Protein AF-A0A8H6IFK6-F1 (afdb_monomer_lite)

pLDDT: mean 89.7, std 7.34, range [65.69, 96.25]

Secondary structure (DSSP, 8-state):
-PPPHHHHHHHHHT-BTTBPPHHHHHHHHGGGGGTT-HHHHHHHHHHHHHHHHHHHHHTSTT--HHHHHHH-

Structure (mmCIF, N/CA/C/O backbone):
data_AF-A0A8H6IFK6-F1
#
_entry.id   AF-A0A8H6IFK6-F1
#
loop_
_atom_site.group_PDB
_atom_site.id
_atom_site.type_symbol
_atom_site.label_atom_id
_atom_site.label_alt_id
_atom_site.label_comp_id
_atom_site.label_asym_id
_atom_site.label_entity_id
_atom_site.label_seq_id
_atom_site.pdbx_PDB_ins_code
_atom_site.Cartn_x
_atom_site.Cartn_y
_atom_site.Cartn_z
_atom_site.occupancy
_atom_site.B_iso_or_equiv
_atom_site.auth_seq_id
_atom_site.auth_comp_id
_atom_site.auth_asym_id
_atom_site.auth_atom_id
_atom_site.pdbx_PDB_model_num
ATOM 1 N N . SER A 1 1 ? -7.428 -2.332 -16.949 1.00 66.38 1 SER A N 1
ATOM 2 C CA . SER A 1 1 ? -8.305 -2.071 -15.790 1.00 66.38 1 SER A CA 1
ATOM 3 C C . SER A 1 1 ? -7.644 -1.025 -14.910 1.00 66.38 1 SER A C 1
ATOM 5 O O . SER A 1 1 ? -6.421 -0.930 -14.923 1.00 66.38 1 SER A O 1
ATOM 7 N N . LEU A 1 2 ? -8.425 -0.202 -14.208 1.00 82.12 2 LEU A N 1
ATOM 8 C CA . LEU A 1 2 ? -7.888 0.667 -13.155 1.00 82.12 2 LEU A CA 1
ATOM 9 C C . LEU A 1 2 ? -7.659 -0.178 -11.889 1.00 82.12 2 LEU A C 1
ATOM 11 O O . LEU A 1 2 ? -8.462 -1.081 -11.652 1.00 82.12 2 LEU A O 1
ATOM 15 N N . PRO A 1 3 ? -6.589 0.070 -11.113 1.00 88.62 3 PRO A N 1
ATOM 16 C CA . PRO A 1 3 ? -6.342 -0.669 -9.879 1.00 88.62 3 PRO A CA 1
ATOM 17 C C . PRO A 1 3 ? -7.407 -0.335 -8.829 1.00 88.62 3 PRO A C 1
ATOM 19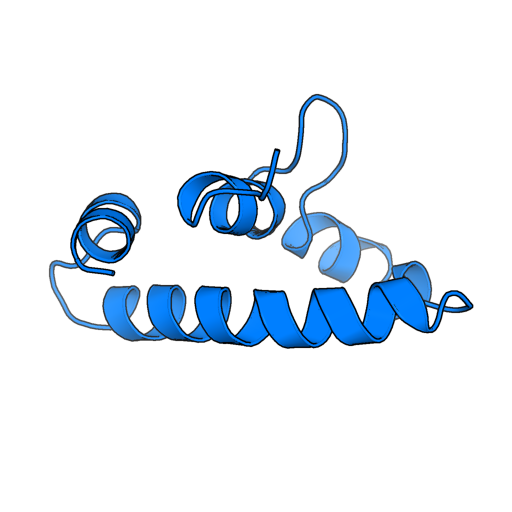 O O . PRO A 1 3 ? -7.816 0.823 -8.702 1.00 88.62 3 PRO A O 1
ATOM 22 N N . THR A 1 4 ? -7.840 -1.342 -8.076 1.00 94.06 4 THR A N 1
ATOM 23 C CA . THR A 1 4 ? -8.713 -1.164 -6.908 1.00 94.06 4 THR A CA 1
ATOM 24 C C . THR A 1 4 ? -7.930 -0.599 -5.715 1.00 94.06 4 THR A C 1
ATOM 26 O O . THR A 1 4 ? -6.697 -0.578 -5.718 1.00 94.06 4 THR A O 1
ATOM 29 N N . LEU A 1 5 ? -8.627 -0.147 -4.664 1.00 94.19 5 LEU A N 1
ATOM 30 C CA . LEU A 1 5 ? -7.968 0.272 -3.416 1.00 94.19 5 LEU A CA 1
ATOM 31 C C . LEU A 1 5 ? -7.170 -0.878 -2.788 1.00 94.19 5 LEU A C 1
ATOM 33 O O . LEU A 1 5 ? -6.049 -0.664 -2.330 1.00 94.19 5 LEU A O 1
ATOM 37 N N . ALA A 1 6 ? -7.715 -2.096 -2.845 1.00 94.44 6 ALA A N 1
ATOM 38 C CA . ALA A 1 6 ? -7.041 -3.302 -2.385 1.00 94.44 6 ALA A CA 1
ATOM 39 C C . ALA A 1 6 ? -5.769 -3.582 -3.197 1.00 94.44 6 ALA A C 1
ATOM 41 O O . ALA A 1 6 ? -4.734 -3.876 -2.609 1.00 94.44 6 ALA A O 1
ATOM 42 N N . ASP A 1 7 ? -5.796 -3.413 -4.524 1.00 94.25 7 ASP A N 1
ATOM 43 C CA . ASP A 1 7 ? -4.594 -3.575 -5.356 1.00 94.25 7 ASP A CA 1
ATOM 44 C C . ASP A 1 7 ? -3.496 -2.576 -4.965 1.00 94.25 7 ASP A C 1
ATOM 46 O O . ASP A 1 7 ? -2.327 -2.943 -4.866 1.00 94.25 7 ASP A O 1
ATOM 50 N N . ILE A 1 8 ? -3.871 -1.317 -4.710 1.00 94.50 8 ILE A N 1
ATOM 51 C CA . ILE A 1 8 ? -2.937 -0.260 -4.291 1.00 94.50 8 ILE A CA 1
ATOM 52 C C . ILE A 1 8 ? -2.352 -0.568 -2.909 1.00 94.50 8 ILE A C 1
ATOM 54 O O . ILE A 1 8 ? -1.152 -0.395 -2.687 1.00 94.50 8 ILE A O 1
ATOM 58 N N . TRP A 1 9 ? -3.184 -1.025 -1.973 1.00 95.75 9 TRP A N 1
ATOM 59 C CA . TRP A 1 9 ? -2.733 -1.397 -0.636 1.00 95.75 9 TRP A CA 1
ATOM 60 C C . TRP A 1 9 ? -1.838 -2.637 -0.650 1.00 95.75 9 TRP A C 1
ATOM 62 O O . TRP A 1 9 ? -0.801 -2.658 0.018 1.00 95.75 9 TRP A O 1
ATOM 72 N N . ASN A 1 10 ? -2.189 -3.643 -1.450 1.00 95.12 10 ASN A N 1
ATOM 73 C CA . ASN A 1 10 ? -1.395 -4.854 -1.617 1.00 95.12 10 ASN A CA 1
ATOM 74 C C . ASN A 1 10 ? -0.046 -4.537 -2.252 1.00 95.12 10 ASN A C 1
ATOM 76 O O . ASN A 1 10 ? 0.968 -4.962 -1.716 1.00 95.12 10 ASN A O 1
ATOM 80 N N . GLU A 1 11 ? 0.007 -3.718 -3.306 1.00 94.75 11 GLU A N 1
ATOM 81 C CA . GLU A 1 11 ? 1.275 -3.243 -3.873 1.00 94.75 11 GLU A CA 1
ATOM 82 C C . GLU A 1 11 ? 2.157 -2.572 -2.815 1.00 94.75 11 GLU A C 1
ATOM 84 O O . GLU A 1 11 ? 3.370 -2.796 -2.765 1.00 94.75 11 GLU A O 1
ATOM 89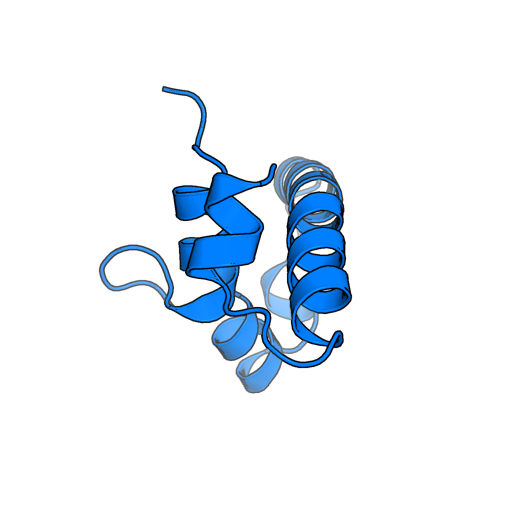 N N . TYR A 1 12 ? 1.546 -1.756 -1.953 1.00 95.12 12 TYR A N 1
ATOM 90 C CA . TYR A 1 12 ? 2.271 -1.061 -0.904 1.00 95.12 12 TYR A CA 1
ATOM 91 C C . TYR A 1 12 ? 2.846 -2.012 0.151 1.00 95.12 12 TYR A C 1
ATOM 93 O O . TYR A 1 12 ? 4.027 -1.904 0.487 1.00 95.12 12 TYR A O 1
ATOM 101 N N . SER A 1 13 ? 2.019 -2.931 0.653 1.00 95.00 13 SER A N 1
ATOM 102 C CA . SER A 1 13 ? 2.301 -3.732 1.848 1.00 95.00 13 SER A CA 1
ATOM 103 C C . SER A 1 13 ? 2.892 -5.112 1.545 1.00 95.00 13 SER A C 1
ATOM 105 O O . SER A 1 13 ? 3.907 -5.484 2.133 1.00 95.00 13 SER A O 1
ATOM 107 N N . VAL A 1 14 ? 2.309 -5.843 0.594 1.00 94.38 14 VAL A N 1
ATOM 108 C CA . VAL A 1 14 ? 2.636 -7.245 0.271 1.00 94.38 14 VAL A CA 1
ATOM 109 C C . VAL A 1 14 ? 3.490 -7.365 -0.993 1.00 94.38 14 VAL A C 1
ATOM 111 O O . VAL A 1 14 ? 4.380 -8.208 -1.066 1.00 94.38 14 VAL A O 1
ATOM 114 N N . GLY A 1 15 ? 3.263 -6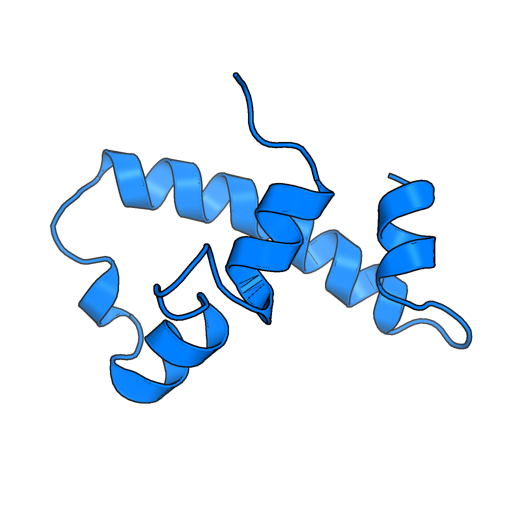.492 -1.972 1.00 91.62 15 GLY A N 1
ATOM 115 C CA . GLY A 1 15 ? 3.821 -6.571 -3.317 1.00 91.62 15 GLY A CA 1
ATOM 116 C C . GLY A 1 15 ? 2.799 -7.050 -4.345 1.00 91.62 15 GLY A C 1
ATOM 117 O O . GLY A 1 15 ? 1.624 -7.259 -4.050 1.00 91.62 15 GLY A O 1
ATOM 118 N N . ILE A 1 16 ? 3.251 -7.193 -5.592 1.00 89.25 16 ILE A N 1
ATOM 119 C CA . ILE A 1 16 ? 2.419 -7.662 -6.710 1.00 89.25 16 ILE A CA 1
ATOM 120 C C . ILE A 1 16 ? 3.084 -8.889 -7.333 1.00 89.25 16 ILE A C 1
ATOM 122 O O . ILE A 1 16 ? 4.139 -8.785 -7.969 1.00 89.25 16 ILE A O 1
ATOM 126 N N . GLY A 1 17 ? 2.449 -10.054 -7.195 1.00 86.75 17 GLY A N 1
ATOM 127 C CA . GLY A 1 17 ? 2.986 -11.320 -7.695 1.00 86.75 17 GLY A CA 1
ATOM 128 C C . GLY A 1 17 ? 4.331 -11.649 -7.041 1.00 86.75 17 GLY A C 1
ATOM 129 O O . GLY A 1 17 ? 4.411 -11.782 -5.827 1.00 86.75 17 GLY A O 1
ATOM 130 N N . HIS A 1 18 ? 5.394 -11.753 -7.842 1.00 88.62 18 HIS A N 1
ATOM 131 C CA . HIS A 1 18 ? 6.763 -12.010 -7.364 1.00 88.62 18 HIS A CA 1
ATOM 132 C C . HIS A 1 18 ? 7.610 -10.735 -7.199 1.00 88.62 18 HIS A C 1
ATOM 134 O O . HIS A 1 18 ? 8.835 -10.812 -7.117 1.00 88.62 18 HIS A O 1
ATOM 140 N N . LYS A 1 19 ? 6.983 -9.553 -7.214 1.00 90.31 19 LYS A N 1
ATOM 141 C CA . LYS A 1 19 ? 7.669 -8.265 -7.054 1.00 90.31 19 LYS A CA 1
ATOM 142 C C . LYS A 1 19 ? 7.582 -7.789 -5.610 1.00 90.31 19 LYS A C 1
ATOM 144 O O . LYS A 1 19 ? 6.538 -7.938 -4.981 1.00 90.31 19 LYS A O 1
ATOM 149 N N . PHE A 1 20 ? 8.657 -7.159 -5.140 1.00 92.31 20 PHE A N 1
ATOM 150 C CA . PHE A 1 20 ? 8.706 -6.536 -3.821 1.00 92.31 20 PHE A CA 1
ATOM 151 C C . PHE A 1 20 ? 7.602 -5.494 -3.628 1.00 92.31 20 PHE A C 1
ATOM 153 O O . PHE A 1 20 ? 7.240 -4.772 -4.562 1.00 92.31 20 PHE A O 1
ATOM 160 N N . SER A 1 21 ? 7.118 -5.398 -2.394 1.00 94.62 21 SER A N 1
ATOM 161 C CA . SER A 1 21 ? 6.242 -4.322 -1.953 1.00 94.62 21 SER A CA 1
ATOM 162 C C . SER A 1 21 ? 6.966 -2.982 -1.929 1.00 94.62 21 SER A C 1
ATOM 164 O O . SER A 1 21 ? 8.197 -2.905 -1.888 1.00 94.62 21 SER A O 1
ATOM 166 N N . ILE A 1 22 ? 6.204 -1.893 -1.916 1.00 92.94 22 ILE A N 1
ATOM 167 C CA . ILE A 1 22 ? 6.775 -0.553 -1.756 1.00 92.94 22 ILE A CA 1
ATOM 168 C C . ILE A 1 22 ? 7.538 -0.418 -0.434 1.00 92.94 22 ILE A C 1
ATOM 170 O O . ILE A 1 22 ? 8.574 0.251 -0.410 1.00 92.94 22 ILE A O 1
ATOM 174 N N . ILE A 1 23 ? 7.052 -1.038 0.647 1.00 94.06 23 ILE A N 1
ATOM 175 C CA . ILE A 1 23 ? 7.763 -1.080 1.932 1.00 94.06 23 ILE A CA 1
ATOM 176 C C . ILE A 1 23 ? 9.130 -1.738 1.735 1.00 94.06 23 ILE A C 1
ATOM 178 O O . ILE A 1 23 ? 10.150 -1.102 1.996 1.00 94.06 23 ILE A O 1
ATOM 182 N N . GLN A 1 24 ? 9.162 -2.939 1.155 1.00 94.75 24 GLN A N 1
ATOM 183 C CA . GLN A 1 24 ? 10.404 -3.675 0.914 1.00 94.75 24 GLN A CA 1
ATOM 184 C C . GLN A 1 24 ? 11.364 -2.901 0.002 1.00 94.75 24 GLN A C 1
ATOM 186 O O . GLN A 1 24 ? 12.567 -2.850 0.257 1.00 94.75 24 GLN A O 1
ATOM 191 N N . LEU A 1 25 ? 10.847 -2.251 -1.043 1.00 92.06 25 LEU A N 1
ATOM 192 C CA . LEU A 1 25 ? 11.651 -1.429 -1.943 1.00 92.06 25 LEU A CA 1
ATOM 193 C C . LEU A 1 25 ? 12.264 -0.218 -1.222 1.00 92.06 25 LEU A C 1
ATOM 195 O O . LEU A 1 25 ? 13.440 0.094 -1.432 1.00 92.06 25 LEU A O 1
ATOM 199 N N . ASN A 1 26 ? 11.494 0.458 -0.363 1.00 90.62 26 ASN A N 1
ATOM 200 C CA . ASN A 1 26 ? 12.000 1.565 0.449 1.00 90.62 26 ASN A CA 1
ATOM 201 C C . ASN A 1 26 ? 13.039 1.083 1.476 1.00 90.62 26 ASN A C 1
ATOM 203 O O . ASN A 1 26 ? 14.028 1.778 1.684 1.00 90.62 26 ASN A O 1
ATOM 207 N N . GLU A 1 27 ? 12.855 -0.090 2.082 1.00 92.81 27 GLU A N 1
ATOM 208 C CA . GLU A 1 27 ? 13.811 -0.671 3.036 1.00 92.81 27 GLU A CA 1
ATOM 209 C C . GLU A 1 27 ? 15.154 -1.006 2.376 1.00 92.81 27 GLU A C 1
ATOM 211 O O . GLU A 1 27 ? 16.209 -0.652 2.897 1.00 92.81 27 GLU A O 1
ATOM 216 N N . HIS A 1 28 ? 15.131 -1.636 1.198 1.00 92.12 28 HIS A N 1
A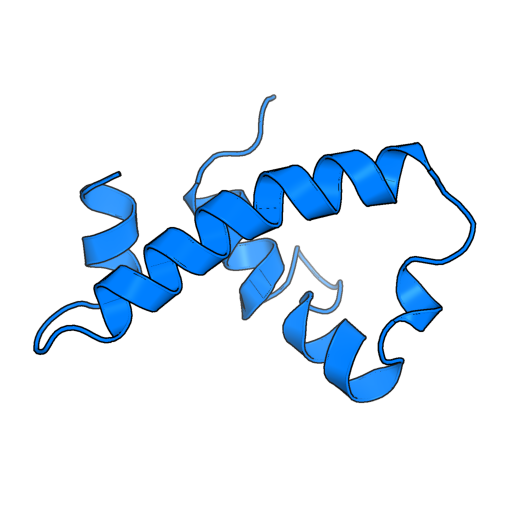TOM 217 C CA . HIS A 1 28 ? 16.345 -2.101 0.521 1.00 92.12 28 HIS A CA 1
ATOM 218 C C . HIS A 1 28 ? 17.059 -0.993 -0.272 1.00 92.12 28 HIS A C 1
ATOM 220 O O . HIS A 1 28 ? 18.291 -0.940 -0.311 1.00 92.12 28 HIS A O 1
ATOM 226 N N . TRP A 1 29 ? 16.313 -0.087 -0.917 1.00 89.81 29 TRP A N 1
ATOM 227 C CA . TRP A 1 29 ? 16.878 0.913 -1.837 1.00 89.81 29 TRP A CA 1
ATOM 228 C C . TRP A 1 29 ? 16.579 2.372 -1.466 1.00 89.81 29 TRP A C 1
ATOM 230 O O . TRP A 1 29 ? 17.100 3.282 -2.125 1.00 89.81 29 TRP A O 1
ATOM 240 N N . GLY A 1 30 ? 15.788 2.637 -0.424 1.00 87.25 30 GLY A N 1
ATOM 241 C CA . GLY A 1 30 ? 15.364 3.989 -0.055 1.00 87.25 30 GLY A CA 1
ATOM 242 C C . GLY A 1 30 ? 14.549 4.646 -1.168 1.00 87.25 30 GLY A C 1
ATOM 243 O O . GLY A 1 30 ? 13.750 4.009 -1.840 1.00 87.25 30 GLY A O 1
ATOM 244 N N . ALA A 1 31 ? 14.782 5.931 -1.437 1.00 82.19 31 ALA A N 1
ATOM 245 C CA . ALA A 1 31 ? 14.119 6.624 -2.547 1.00 82.19 31 ALA A CA 1
ATOM 246 C C . ALA A 1 31 ? 14.688 6.270 -3.941 1.00 82.19 31 ALA A C 1
ATOM 248 O O . ALA A 1 31 ? 14.164 6.737 -4.950 1.00 82.19 31 ALA A O 1
ATOM 249 N N . ARG A 1 32 ? 15.773 5.484 -4.029 1.00 83.94 32 ARG A N 1
ATOM 250 C CA . ARG A 1 32 ? 16.500 5.276 -5.296 1.00 83.94 32 ARG A CA 1
ATOM 251 C C . ARG A 1 32 ? 15.744 4.419 -6.302 1.00 83.94 32 ARG A C 1
ATOM 253 O O . ARG A 1 32 ? 15.915 4.642 -7.492 1.00 83.94 32 ARG A O 1
ATOM 260 N N . TRP A 1 33 ? 14.886 3.506 -5.848 1.00 82.44 33 TRP A N 1
ATOM 261 C CA . TRP A 1 33 ? 14.112 2.642 -6.748 1.00 82.44 33 TRP A CA 1
ATOM 262 C C . TRP A 1 33 ? 13.068 3.414 -7.579 1.00 82.44 33 TRP A C 1
ATOM 264 O O . TRP A 1 33 ? 12.565 2.885 -8.562 1.00 82.44 33 TRP A O 1
ATOM 274 N N . LYS A 1 34 ? 12.766 4.670 -7.210 1.00 79.69 34 LYS A N 1
ATOM 275 C CA . LYS A 1 34 ? 11.813 5.553 -7.908 1.00 79.69 34 LYS A CA 1
ATOM 276 C C . LYS A 1 34 ? 12.472 6.521 -8.893 1.00 79.69 34 LYS A C 1
ATOM 278 O O . LYS A 1 34 ? 11.769 7.323 -9.503 1.00 79.69 34 LYS A O 1
ATOM 283 N N . ARG A 1 35 ? 13.805 6.525 -9.001 1.00 68.50 35 ARG A N 1
ATOM 284 C CA . ARG A 1 35 ? 14.516 7.514 -9.822 1.00 68.50 35 ARG A CA 1
ATOM 285 C C . ARG A 1 35 ? 14.323 7.223 -11.315 1.00 68.50 35 ARG A C 1
ATOM 287 O O . ARG A 1 35 ? 14.226 6.073 -11.723 1.00 68.50 35 ARG A O 1
ATOM 294 N N . ASP A 1 36 ? 14.250 8.305 -12.089 1.00 65.69 36 ASP A N 1
ATOM 295 C CA . ASP A 1 36 ? 14.305 8.363 -13.559 1.00 65.69 36 ASP A CA 1
ATOM 296 C C . ASP A 1 36 ? 13.011 8.151 -14.361 1.00 65.69 36 ASP A C 1
ATOM 298 O O . ASP A 1 36 ? 13.038 8.248 -15.588 1.00 65.69 36 ASP A O 1
ATOM 302 N N . ILE A 1 37 ? 11.846 7.993 -13.719 1.00 74.69 37 ILE A N 1
ATOM 303 C CA . ILE A 1 37 ? 10.567 7.898 -14.446 1.00 74.69 37 ILE A CA 1
ATOM 304 C C . ILE A 1 37 ? 9.521 8.845 -13.838 1.00 74.69 37 ILE A C 1
ATOM 306 O O . ILE A 1 37 ? 8.793 8.496 -12.911 1.00 74.69 37 ILE A O 1
ATOM 310 N N . ARG A 1 38 ? 9.408 10.063 -14.394 1.00 75.00 38 ARG A N 1
ATOM 311 C CA . ARG A 1 38 ? 8.476 11.112 -13.913 1.00 75.00 38 ARG A CA 1
ATOM 312 C C . ARG A 1 38 ? 7.011 10.660 -13.850 1.00 75.00 38 ARG A C 1
ATOM 314 O O . ARG A 1 38 ? 6.267 11.107 -12.982 1.00 75.00 38 ARG A O 1
ATOM 321 N N . SER A 1 39 ? 6.580 9.789 -14.764 1.00 73.19 39 SER A N 1
ATOM 322 C CA . SER A 1 39 ? 5.223 9.226 -14.748 1.00 73.19 39 SER A CA 1
ATOM 323 C C . SER A 1 39 ? 4.994 8.274 -13.571 1.00 73.19 39 SER A C 1
ATOM 325 O O . SER A 1 39 ? 3.897 8.245 -13.021 1.00 73.19 39 SER A O 1
ATOM 327 N N . ILE A 1 40 ? 6.028 7.549 -13.137 1.00 77.06 40 ILE A N 1
ATOM 328 C CA . ILE A 1 40 ? 5.964 6.692 -11.948 1.00 77.06 40 ILE A CA 1
ATOM 329 C C . ILE A 1 40 ? 5.902 7.552 -10.689 1.00 77.06 40 ILE A C 1
ATOM 331 O O . ILE A 1 40 ? 5.153 7.232 -9.774 1.00 77.06 40 ILE A O 1
ATOM 335 N N . GLU A 1 41 ? 6.623 8.672 -10.642 1.00 79.94 41 GLU A N 1
ATOM 336 C CA . GLU A 1 41 ? 6.606 9.576 -9.488 1.00 79.94 41 GLU A CA 1
ATOM 337 C C . GLU A 1 41 ? 5.222 10.204 -9.243 1.00 79.94 41 GLU A C 1
ATOM 339 O O . GLU A 1 41 ? 4.751 10.258 -8.099 1.00 79.94 41 GLU A O 1
ATOM 344 N N . SER A 1 42 ? 4.533 10.641 -10.303 1.00 84.38 42 SER A N 1
ATOM 345 C CA . SER A 1 42 ? 3.197 11.239 -10.182 1.00 84.38 42 SER A CA 1
ATOM 346 C C . SER A 1 42 ? 2.150 10.214 -9.738 1.00 84.38 42 SER A C 1
ATOM 348 O O . SER A 1 42 ? 1.357 10.484 -8.828 1.00 84.38 42 SER A O 1
ATOM 350 N N . GLU A 1 43 ? 2.179 9.013 -10.316 1.00 85.81 43 GLU A N 1
ATOM 351 C CA . GLU A 1 43 ? 1.279 7.933 -9.932 1.00 85.81 43 GLU A CA 1
ATOM 352 C C . GLU A 1 43 ? 1.565 7.426 -8.515 1.00 85.81 43 GLU A C 1
ATOM 354 O O . GLU A 1 43 ? 0.632 7.273 -7.723 1.00 85.81 43 GLU A O 1
ATOM 359 N N . PHE A 1 44 ? 2.840 7.253 -8.162 1.00 88.12 44 PHE A N 1
ATOM 360 C CA . PHE A 1 44 ? 3.266 6.898 -6.813 1.00 88.12 44 PHE A CA 1
ATOM 361 C C . PHE A 1 44 ? 2.730 7.903 -5.791 1.00 88.12 44 PHE A C 1
ATOM 363 O O . PHE A 1 44 ? 2.111 7.521 -4.800 1.00 88.12 44 PHE A O 1
ATOM 370 N N . THR A 1 45 ? 2.894 9.201 -6.061 1.00 89.00 45 THR A N 1
ATOM 371 C CA . THR A 1 45 ? 2.411 10.271 -5.178 1.00 89.00 45 THR A CA 1
ATOM 372 C C . THR A 1 45 ? 0.892 10.224 -5.009 1.00 89.00 45 THR A C 1
ATOM 374 O O . THR A 1 45 ? 0.389 10.413 -3.899 1.00 89.00 45 THR A O 1
ATOM 377 N N . ARG A 1 46 ? 0.144 9.938 -6.084 1.00 90.12 46 ARG A N 1
ATOM 378 C CA . ARG A 1 46 ? -1.316 9.775 -6.021 1.00 90.12 46 ARG A CA 1
ATOM 379 C C . ARG A 1 46 ? -1.705 8.570 -5.163 1.00 90.12 46 ARG A C 1
ATOM 381 O O . ARG A 1 46 ? -2.525 8.723 -4.261 1.00 90.12 46 ARG A O 1
ATOM 388 N N . ARG A 1 47 ? -1.097 7.405 -5.407 1.00 92.94 47 ARG A N 1
ATOM 389 C CA . ARG A 1 47 ? -1.348 6.164 -4.651 1.00 92.94 47 ARG A CA 1
ATOM 390 C C . ARG A 1 47 ? -0.986 6.321 -3.171 1.00 92.94 47 ARG A C 1
ATOM 392 O O . ARG A 1 47 ? -1.711 5.848 -2.3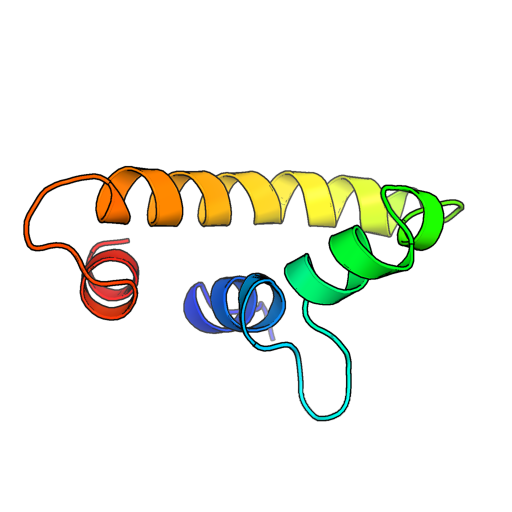03 1.00 92.94 47 ARG A O 1
ATOM 399 N N . MET A 1 48 ? 0.051 7.099 -2.861 1.00 93.88 48 MET A N 1
ATOM 400 C CA . MET A 1 48 ? 0.467 7.360 -1.484 1.00 93.88 48 MET A CA 1
ATOM 401 C C . MET A 1 48 ? -0.557 8.135 -0.651 1.00 93.88 48 MET A C 1
ATOM 403 O O . MET A 1 48 ? -0.557 8.013 0.571 1.00 93.88 48 MET A O 1
ATOM 407 N N . LYS A 1 49 ? -1.458 8.903 -1.274 1.00 94.69 49 LYS A N 1
ATOM 408 C CA . LYS A 1 49 ? -2.563 9.543 -0.543 1.00 94.69 49 LYS A CA 1
ATOM 409 C C . LYS A 1 49 ? -3.547 8.510 0.009 1.00 94.69 49 LYS A C 1
ATOM 411 O O . LYS A 1 49 ? -3.976 8.648 1.147 1.00 94.69 49 LYS A O 1
ATOM 416 N N . ILE A 1 50 ? -3.851 7.475 -0.777 1.00 94.62 50 ILE A N 1
ATOM 417 C CA . ILE A 1 50 ? -4.741 6.374 -0.382 1.00 94.62 50 ILE A CA 1
ATOM 418 C C . ILE A 1 50 ? -4.097 5.568 0.742 1.00 94.62 50 ILE A C 1
ATOM 420 O O . ILE A 1 50 ? -4.707 5.364 1.784 1.00 94.62 50 ILE A O 1
ATOM 424 N N . VAL A 1 51 ? -2.830 5.191 0.572 1.00 96.25 51 VAL A N 1
ATOM 425 C CA . VAL A 1 51 ? -2.082 4.453 1.598 1.00 96.25 51 VAL A CA 1
ATOM 426 C C . VAL A 1 51 ? -2.054 5.218 2.921 1.00 96.25 51 VAL A C 1
ATOM 428 O O . VAL A 1 51 ? -2.367 4.646 3.957 1.00 96.25 51 VAL A O 1
ATOM 431 N N . LYS A 1 52 ? -1.757 6.525 2.900 1.00 95.88 52 LYS A N 1
ATOM 432 C CA . LYS A 1 52 ? -1.765 7.353 4.116 1.00 95.88 52 LYS A CA 1
ATOM 433 C C . LYS A 1 52 ? -3.136 7.412 4.786 1.00 95.88 52 LYS A C 1
ATOM 435 O O . LYS A 1 52 ? -3.197 7.543 6.006 1.00 95.88 52 LYS A O 1
ATOM 440 N N . LEU A 1 53 ? -4.219 7.357 4.012 1.00 96.06 53 LEU A N 1
ATOM 441 C CA . LEU A 1 53 ? -5.576 7.328 4.549 1.00 96.06 53 LEU A CA 1
ATOM 442 C C . LEU A 1 53 ? -5.849 5.999 5.259 1.00 96.06 53 LEU A C 1
ATOM 444 O O . LEU A 1 53 ? -6.271 6.020 6.411 1.00 96.06 53 LEU A O 1
ATOM 448 N N . ILE A 1 54 ? -5.503 4.874 4.628 1.00 95.25 54 ILE A N 1
ATOM 449 C CA . ILE A 1 54 ? -5.607 3.535 5.227 1.00 95.25 54 ILE A CA 1
ATOM 450 C C . ILE A 1 54 ? -4.758 3.453 6.505 1.00 95.25 54 ILE A C 1
ATOM 452 O O . ILE A 1 54 ? -5.274 3.102 7.560 1.00 95.25 54 ILE A O 1
ATOM 456 N N . GLU A 1 55 ? -3.492 3.880 6.462 1.00 95.62 55 GLU A N 1
ATOM 457 C CA . GLU A 1 55 ? -2.619 3.932 7.645 1.00 95.62 55 GLU A CA 1
ATOM 458 C C . GLU A 1 55 ? -3.188 4.830 8.755 1.00 95.62 55 GLU A C 1
ATOM 460 O O . GLU A 1 55 ? -3.006 4.548 9.936 1.00 95.62 55 GLU A O 1
ATOM 465 N N . SER A 1 56 ? -3.861 5.929 8.402 1.00 96.06 56 SER A N 1
ATOM 466 C CA . SER A 1 56 ? -4.477 6.831 9.383 1.00 96.06 56 SER A CA 1
ATOM 467 C C . SER A 1 56 ? -5.713 6.215 10.037 1.00 96.06 56 SER A C 1
ATOM 469 O O . SER A 1 56 ? -5.906 6.405 11.235 1.00 96.06 56 SER A O 1
ATOM 471 N N . LEU A 1 57 ? -6.513 5.454 9.284 1.00 94.94 57 LEU A N 1
ATOM 472 C CA . LEU A 1 57 ? -7.637 4.682 9.820 1.00 94.94 57 LEU A CA 1
ATOM 473 C C . LEU A 1 57 ? -7.131 3.571 10.745 1.00 94.94 57 LEU A C 1
ATOM 475 O O . LEU A 1 57 ? -7.572 3.483 11.882 1.00 94.94 57 LEU A O 1
ATOM 479 N N . MET A 1 58 ? -6.117 2.816 10.319 1.00 95.31 58 MET A N 1
ATOM 480 C CA . MET A 1 58 ? -5.510 1.736 11.111 1.00 95.31 58 MET A CA 1
ATOM 481 C C . MET A 1 58 ? -4.842 2.207 12.414 1.00 95.31 58 MET A C 1
ATOM 483 O O . MET A 1 58 ? -4.617 1.407 13.316 1.00 95.31 58 MET A O 1
ATOM 487 N N . LYS A 1 59 ? -4.510 3.499 12.543 1.00 95.19 59 LYS A N 1
ATOM 488 C CA . LYS A 1 59 ? -4.026 4.078 13.812 1.00 95.19 59 LYS A CA 1
ATOM 489 C C . LYS A 1 59 ? -5.131 4.231 14.858 1.00 95.19 59 LYS A C 1
ATOM 491 O O . LYS A 1 59 ? -4.820 4.430 16.031 1.00 95.19 59 LYS A O 1
ATOM 496 N N . GLN A 1 60 ? -6.400 4.185 14.457 1.00 92.44 60 GLN A N 1
ATOM 497 C CA . GLN A 1 60 ? -7.526 4.189 15.381 1.00 92.44 60 GLN A CA 1
ATOM 498 C C . GLN A 1 60 ? -7.727 2.785 15.960 1.00 92.44 60 GLN A C 1
ATOM 500 O O . GLN A 1 60 ? -7.550 1.778 15.276 1.00 92.44 60 GLN A O 1
ATOM 505 N N . ASN A 1 61 ? -8.106 2.705 17.236 1.00 85.69 61 ASN A N 1
ATOM 506 C CA . ASN A 1 61 ? -8.289 1.414 17.891 1.00 85.69 61 ASN A CA 1
ATOM 507 C C . ASN A 1 61 ? -9.424 0.619 17.220 1.00 85.69 61 ASN A C 1
ATOM 509 O O . ASN A 1 61 ? -10.508 1.158 17.005 1.00 85.69 61 ASN A O 1
ATOM 513 N N . GLY A 1 62 ? -9.176 -0.656 16.914 1.00 88.94 62 GLY A N 1
ATOM 514 C CA . GLY A 1 62 ? -10.159 -1.557 16.304 1.00 88.94 62 GLY A CA 1
ATOM 515 C C . GLY A 1 62 ? -10.232 -1.543 14.772 1.00 88.94 62 GLY A C 1
ATOM 516 O O . GLY A 1 62 ? -11.055 -2.268 14.222 1.00 88.94 62 GLY A O 1
ATOM 517 N N . TRP A 1 63 ? -9.386 -0.777 14.074 1.00 94.56 63 TRP A N 1
ATOM 518 C CA . TRP A 1 63 ? -9.365 -0.746 12.607 1.00 94.56 63 TRP A CA 1
ATOM 519 C C . TRP A 1 63 ? -8.287 -1.667 12.026 1.00 94.56 63 TRP A C 1
ATOM 521 O O . TRP A 1 63 ? -7.093 -1.461 12.243 1.00 94.56 63 TRP A O 1
ATOM 531 N N . SER A 1 64 ? -8.703 -2.664 11.242 1.00 94.06 64 SER A N 1
ATOM 532 C CA . SER A 1 64 ? -7.809 -3.446 10.378 1.00 94.06 64 SER A CA 1
ATOM 533 C C . SER A 1 64 ? -7.665 -2.793 8.997 1.00 94.06 64 SER A C 1
ATOM 535 O O . SER A 1 64 ? -8.441 -1.904 8.635 1.00 94.06 64 SER A O 1
ATOM 537 N N . SER A 1 65 ? -6.688 -3.244 8.201 1.00 92.38 65 SER A N 1
ATOM 538 C CA . SER A 1 65 ? -6.580 -2.834 6.794 1.00 92.38 65 SER A CA 1
ATOM 539 C C . SER A 1 65 ? -7.832 -3.194 5.999 1.00 92.38 65 SER A C 1
ATOM 541 O O . SER A 1 65 ? -8.261 -2.402 5.171 1.00 92.38 65 SER A O 1
ATOM 543 N N . ASP A 1 66 ? -8.438 -4.346 6.282 1.00 93.56 66 ASP A N 1
ATOM 544 C CA . ASP A 1 66 ? -9.623 -4.824 5.567 1.00 93.56 66 ASP A CA 1
ATOM 545 C C . ASP A 1 66 ? -10.834 -3.939 5.881 1.00 93.56 66 ASP A C 1
ATOM 547 O O . ASP A 1 66 ? -11.488 -3.450 4.966 1.00 93.56 66 ASP A O 1
ATOM 551 N N . CYS A 1 67 ? -11.054 -3.603 7.160 1.00 94.19 67 CYS A N 1
ATOM 552 C CA . CYS A 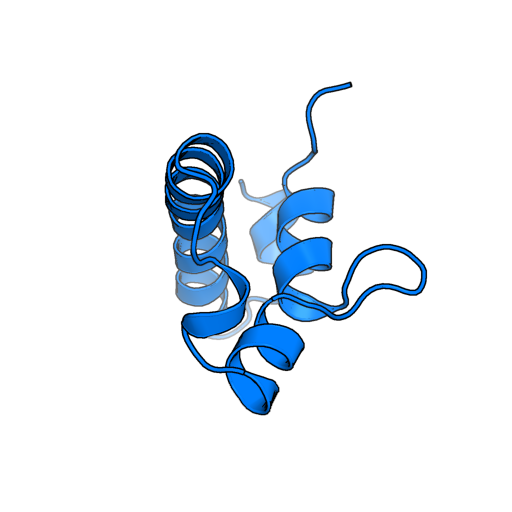1 67 ? -12.103 -2.657 7.553 1.00 94.19 67 CYS A CA 1
ATOM 553 C C . CYS A 1 67 ? -11.875 -1.258 6.959 1.00 94.19 67 CYS A C 1
ATOM 555 O O . CYS A 1 67 ? -12.822 -0.590 6.554 1.00 94.19 67 CYS A O 1
ATOM 557 N N . ALA A 1 68 ? -10.621 -0.802 6.898 1.00 94.31 68 ALA A N 1
ATOM 558 C CA . ALA A 1 68 ? -10.282 0.479 6.286 1.00 94.31 68 ALA A CA 1
ATOM 559 C C . ALA A 1 68 ? -10.511 0.480 4.764 1.00 94.31 68 ALA A C 1
ATOM 561 O O . ALA A 1 68 ? -10.924 1.498 4.220 1.00 94.31 68 ALA A O 1
ATOM 562 N N . LEU A 1 69 ? -10.256 -0.641 4.084 1.00 94.25 69 LEU A N 1
ATOM 563 C CA . LEU A 1 69 ? -10.499 -0.804 2.650 1.00 94.25 69 LEU A CA 1
ATOM 564 C C . LEU A 1 69 ? -11.990 -0.891 2.315 1.00 94.25 69 LEU A C 1
ATOM 566 O O . LEU A 1 69 ? -12.394 -0.334 1.304 1.00 94.25 69 LEU A O 1
ATOM 570 N N . GLU A 1 70 ? -12.797 -1.561 3.140 1.00 94.31 70 GLU A N 1
ATOM 571 C CA . GLU A 1 70 ? -14.256 -1.641 2.958 1.00 94.31 70 GLU A CA 1
ATOM 572 C C . GLU A 1 70 ? -14.964 -0.301 3.204 1.00 94.31 70 GLU A C 1
ATOM 574 O O . GLU A 1 70 ? -16.020 -0.040 2.630 1.00 94.31 70 GLU A O 1
ATOM 579 N N . PHE A 1 71 ? -14.400 0.544 4.069 1.00 94.00 71 PHE A N 1
ATOM 580 C CA . PHE A 1 71 ? -14.956 1.857 4.394 1.00 94.00 71 PHE A CA 1
ATOM 581 C C . PHE A 1 71 ? -14.749 2.912 3.290 1.00 94.00 71 PHE A C 1
ATOM 583 O O . PHE A 1 71 ? -15.540 3.854 3.202 1.00 94.00 71 PHE A O 1
ATOM 590 N N . LEU A 1 72 ? -13.676 2.792 2.499 1.00 90.50 72 LEU A N 1
ATOM 591 C CA . LEU A 1 72 ? -13.247 3.771 1.487 1.00 90.50 72 LEU A CA 1
ATOM 592 C C . LEU A 1 72 ? -13.833 3.498 0.098 1.00 90.50 72 LEU A C 1
ATOM 594 O O . LEU A 1 72 ? -14.152 4.502 -0.581 1.00 90.50 72 LEU A O 1
#

InterPro domains:
  IPR022210 Transcription activator GCR1-like domain [PF12550] (4-71)
  IPR052146 High-osmolarity-induced transcription [PTHR37784] (4-68)

Radius of gyration: 12.86 Å; chains: 1; bounding box: 32×23×34 Å

Organism: NCBI:txid980116

Sequence (72 aa):
SLPTLADIWNEYSVGIGHKFSIIQLNEHWGARWKRDIRSIESEFTRRMKIVKLIESLMKQNGWSSDCALEFL

Foldseek 3Di:
DDDALVRLLCQQPPRDDPDDHVVRCCVPPNCNVVPDDPVSVVVVVVSVVSVVQLVVQVVDPPDDSVNSSVVD